Protein AF-A0A4R5EMD2-F1 (afdb_monomer)

Mean predicted aligned error: 10.88 Å

Radius of gyration: 23.45 Å; Cα contacts (8 Å, |Δi|>4): 70; chains: 1; bounding box: 49×27×72 Å

Foldseek 3Di:
DLPPPDDPVCVVVSVVVCVVVVQDPDADPVSHDDDPQVQQVVCCVPPVGGPVVVLVVQLVVLLCVAPVSLVVSCVVVVHDDVVVSVVSNVVSVVVNVVVVVVVVVVPDCPPVNVVVPD

pLDDT: mean 82.3, std 9.33, range [52.19, 94.44]

Solvent-accessible surface area (backbone atoms only — not comparable to full-atom values): 6964 Å² total; per-residue (Å²): 108,97,71,66,91,60,58,78,90,47,49,64,63,53,48,54,48,37,61,76,66,66,54,67,86,65,52,46,98,88,64,46,78,55,61,92,57,49,66,30,51,52,32,30,75,74,70,75,41,44,59,64,57,58,53,53,49,44,37,58,67,26,12,77,58,38,74,65,16,42,52,52,30,30,59,76,69,70,56,84,58,65,79,68,45,49,64,52,48,55,51,18,51,52,53,48,54,52,51,47,52,51,52,62,69,66,51,67,81,46,71,71,57,44,74,71,76,108

Sequence (118 aa):
MILQGAGVEHLHDLRETCFRQKRPLFVTYDGSKPHPRYVSYLWERVLGTGNHAARTKLHDEFARLGSRGVELAMRACGQRSEKTAEAYRTRAFQMLSINRGHTDMIGEITQEEWEAFF

Secondary structure (DSSP, 8-state):
-TTTT--GGGHHHHHHHHHHTT--SS--TTSPPPPTTHHHHHHHHHHSS-THHHHHHHHHHHHTTHHHHHHHHHHHTT---HHHHHHHHHHHHHHHHHHHHHHHHHSPPPHHHHHHH-

Organism: NCBI:txid2546227

Structure (mmCIF, N/CA/C/O backbone):
data_AF-A0A4R5EMD2-F1
#
_entry.id   AF-A0A4R5EMD2-F1
#
loop_
_atom_site.group_PDB
_atom_site.id
_atom_site.type_symbol
_atom_site.label_atom_id
_atom_site.label_alt_id
_atom_site.label_comp_id
_atom_site.label_asym_id
_atom_site.label_entity_id
_atom_site.label_seq_id
_atom_site.pdbx_PDB_ins_code
_atom_site.Cartn_x
_atom_site.Cartn_y
_atom_site.Cartn_z
_atom_site.occupancy
_atom_site.B_iso_or_equiv
_atom_site.auth_seq_id
_atom_site.auth_comp_id
_atom_site.auth_asym_id
_atom_site.auth_atom_id
_atom_site.pdbx_PDB_model_num
ATOM 1 N N . MET A 1 1 ? -11.504 -9.458 12.287 1.00 52.19 1 MET A N 1
ATOM 2 C CA . MET A 1 1 ? -11.866 -8.413 11.293 1.00 52.19 1 MET A CA 1
ATOM 3 C C . MET A 1 1 ? -13.225 -7.826 11.680 1.00 52.19 1 MET A C 1
ATOM 5 O O . MET A 1 1 ? -14.014 -8.584 12.217 1.00 52.19 1 MET A O 1
ATOM 9 N N . ILE A 1 2 ? -13.517 -6.534 11.447 1.00 55.62 2 ILE A N 1
ATOM 10 C CA . ILE A 1 2 ? -14.774 -5.864 11.897 1.00 55.62 2 ILE A CA 1
ATOM 11 C C . ILE A 1 2 ? -16.049 -6.594 11.437 1.00 55.62 2 ILE A C 1
ATOM 13 O O . ILE A 1 2 ? -17.068 -6.530 12.109 1.00 55.62 2 ILE A O 1
ATOM 17 N N . LEU A 1 3 ? -15.969 -7.305 10.311 1.00 60.84 3 LEU A N 1
ATOM 18 C CA . LEU A 1 3 ? -17.091 -8.007 9.686 1.00 60.84 3 LEU A CA 1
ATOM 19 C C . LEU A 1 3 ? -16.986 -9.539 9.802 1.00 60.84 3 LEU A C 1
ATOM 21 O O . LEU A 1 3 ? -17.784 -10.256 9.213 1.00 60.84 3 LEU A O 1
ATOM 25 N N . GLN A 1 4 ? -15.982 -10.068 10.511 1.00 62.22 4 GLN A N 1
ATOM 26 C CA . GLN A 1 4 ? -15.855 -11.518 10.690 1.00 62.22 4 GLN A CA 1
ATOM 27 C C . GLN A 1 4 ? -16.803 -11.994 11.787 1.00 62.22 4 GLN A C 1
ATOM 29 O O . GLN A 1 4 ? -16.656 -11.585 12.934 1.00 62.22 4 GLN A O 1
ATOM 34 N N . GLY A 1 5 ? -17.728 -12.885 11.429 1.00 67.69 5 GLY A N 1
ATOM 35 C CA . GLY A 1 5 ? -18.639 -13.541 12.371 1.00 67.69 5 GLY A CA 1
ATOM 36 C C . GLY A 1 5 ? -19.933 -12.780 12.668 1.00 67.69 5 GLY A C 1
ATOM 37 O O . GLY A 1 5 ? -20.735 -13.272 13.452 1.00 67.69 5 GLY A O 1
ATOM 38 N N . ALA A 1 6 ? -20.158 -11.615 12.051 1.00 76.25 6 ALA A N 1
ATOM 39 C CA . ALA A 1 6 ? -21.443 -10.923 12.122 1.00 76.25 6 ALA A CA 1
ATOM 40 C C . ALA A 1 6 ? -22.403 -11.464 11.050 1.00 76.25 6 ALA A C 1
ATOM 42 O O . ALA A 1 6 ? -21.989 -11.682 9.909 1.00 76.25 6 ALA A O 1
ATOM 43 N N . GLY A 1 7 ? -23.675 -11.646 11.416 1.00 83.06 7 GLY A N 1
ATOM 44 C CA . GLY A 1 7 ? -24.745 -11.917 10.456 1.00 83.06 7 GLY A CA 1
ATOM 45 C C . GLY A 1 7 ? -24.826 -10.810 9.403 1.00 83.06 7 GLY A C 1
ATOM 46 O O . GLY A 1 7 ? -24.566 -9.637 9.699 1.00 83.06 7 GLY A O 1
ATOM 47 N N . VAL A 1 8 ? -25.145 -11.183 8.161 1.00 85.69 8 VAL A N 1
ATOM 48 C CA . VAL A 1 8 ? -25.192 -10.264 7.009 1.00 85.69 8 VAL A CA 1
ATOM 49 C C . VAL A 1 8 ? -26.156 -9.102 7.271 1.00 85.69 8 VAL A C 1
ATOM 51 O O . VAL A 1 8 ? -25.872 -7.961 6.905 1.00 85.69 8 VAL A O 1
ATOM 54 N N . GLU A 1 9 ? -27.245 -9.380 7.982 1.00 90.25 9 GLU A N 1
ATOM 55 C CA . GLU A 1 9 ? -28.279 -8.446 8.418 1.00 90.25 9 GLU A CA 1
ATOM 56 C C . GLU A 1 9 ? -27.753 -7.297 9.293 1.00 90.25 9 GLU A C 1
ATOM 58 O O . GLU A 1 9 ? -28.328 -6.213 9.291 1.00 90.25 9 GLU A O 1
ATOM 63 N N . HIS A 1 10 ? -26.630 -7.488 9.989 1.00 85.75 10 HIS A N 1
ATOM 64 C CA . HIS A 1 10 ? -26.054 -6.483 10.887 1.00 85.75 10 HIS A CA 1
ATOM 65 C C . HIS A 1 10 ? -24.906 -5.685 10.259 1.00 85.75 10 HIS A C 1
ATOM 67 O O . HIS A 1 10 ? -24.438 -4.705 10.844 1.00 85.75 10 HIS A O 1
ATOM 73 N N . LEU A 1 11 ? -24.429 -6.070 9.070 1.00 86.88 11 LEU A N 1
ATOM 74 C CA . LEU A 1 11 ? -23.247 -5.449 8.462 1.00 86.88 11 LEU A CA 1
ATOM 75 C C . LEU A 1 11 ? -23.463 -3.966 8.139 1.00 86.88 11 LEU A C 1
ATOM 77 O O . LEU A 1 11 ? -22.526 -3.178 8.274 1.00 86.88 11 LEU A O 1
ATOM 81 N N . HIS A 1 12 ? -24.679 -3.582 7.743 1.00 88.75 12 HIS A N 1
ATOM 82 C CA . HIS A 1 12 ? -25.023 -2.189 7.460 1.00 88.75 12 HIS A CA 1
ATOM 83 C C . HIS A 1 12 ? -24.884 -1.313 8.714 1.00 88.75 12 HIS A C 1
ATOM 85 O O . HIS A 1 12 ? -24.134 -0.336 8.719 1.00 88.75 12 HIS A O 1
ATOM 91 N N . ASP A 1 13 ? -25.517 -1.709 9.814 1.00 90.06 13 ASP A N 1
ATOM 92 C CA . ASP A 1 13 ? -25.522 -0.918 11.048 1.00 90.06 13 ASP A CA 1
ATOM 93 C C . ASP A 1 13 ? -24.142 -0.886 11.720 1.00 90.06 13 ASP A C 1
ATOM 95 O O . ASP A 1 13 ? -23.720 0.141 12.268 1.00 90.06 13 ASP A O 1
ATOM 99 N N . LEU A 1 14 ? -23.390 -1.989 11.621 1.00 87.50 14 LEU A N 1
ATOM 100 C CA . LEU A 1 14 ? -21.994 -2.056 12.053 1.00 87.50 14 LEU A CA 1
ATOM 101 C C . LEU A 1 14 ? -21.110 -1.102 11.246 1.00 87.50 14 LEU A C 1
ATOM 103 O O . LEU A 1 14 ? -20.265 -0.410 11.825 1.00 87.50 14 LEU A O 1
ATOM 107 N N . ARG A 1 15 ? -21.311 -1.030 9.925 1.00 87.31 15 ARG A N 1
ATOM 108 C CA . ARG A 1 15 ? -20.593 -0.108 9.040 1.00 87.31 15 ARG A CA 1
ATOM 109 C C . ARG A 1 15 ? -20.872 1.340 9.427 1.00 87.31 15 ARG A C 1
ATOM 111 O O . ARG A 1 15 ? -19.921 2.080 9.682 1.00 87.31 15 ARG A O 1
ATOM 118 N N . GLU A 1 16 ? -22.140 1.724 9.539 1.00 92.25 16 GLU A N 1
ATOM 119 C CA . GLU A 1 16 ? -22.536 3.089 9.910 1.00 92.25 16 GLU A CA 1
ATOM 120 C C . GLU A 1 16 ? -22.003 3.484 11.292 1.00 92.25 16 GLU A C 1
ATOM 122 O O . GLU A 1 16 ? -21.475 4.583 11.490 1.00 92.25 16 GLU A O 1
ATOM 127 N N . THR A 1 17 ? -22.028 2.553 12.246 1.00 90.31 17 THR A N 1
ATOM 128 C CA . THR A 1 17 ? -21.443 2.769 13.573 1.00 90.31 17 THR A CA 1
ATOM 129 C C . THR A 1 17 ? -19.935 3.000 13.499 1.00 90.31 17 THR A C 1
ATOM 131 O O . THR A 1 17 ? -19.435 3.945 14.114 1.00 90.31 17 THR A O 1
ATOM 134 N N . CYS A 1 18 ? -19.207 2.204 12.711 1.00 89.88 18 CYS A N 1
ATOM 135 C CA . CYS A 1 18 ? -17.765 2.374 12.529 1.00 89.88 18 CYS A CA 1
ATOM 136 C C . CYS A 1 18 ? -17.412 3.727 11.897 1.00 89.88 18 CYS A C 1
ATOM 138 O O . CYS A 1 18 ? -16.462 4.373 12.351 1.00 89.88 18 CYS A O 1
ATOM 140 N N . PHE A 1 19 ? -18.176 4.176 10.893 1.00 91.25 19 PHE A N 1
ATOM 141 C CA . PHE A 1 19 ? -17.988 5.491 10.273 1.00 91.25 19 PHE A CA 1
ATOM 142 C C . PHE A 1 19 ? -18.241 6.626 11.264 1.00 91.25 19 PHE A C 1
ATOM 144 O O . PHE A 1 19 ? -17.380 7.493 11.431 1.00 91.25 19 PHE A O 1
ATOM 151 N N . ARG A 1 20 ? -19.370 6.587 11.983 1.00 94.44 20 ARG A N 1
ATOM 152 C CA . ARG A 1 20 ? -19.719 7.590 13.001 1.00 94.44 20 ARG A CA 1
ATOM 153 C C . ARG A 1 20 ? -18.665 7.687 14.104 1.00 94.44 20 ARG A C 1
ATOM 155 O O . ARG A 1 20 ? -18.312 8.784 14.523 1.00 94.44 20 ARG A O 1
ATOM 162 N N . GLN A 1 21 ? -18.127 6.551 14.543 1.00 91.12 21 GLN A N 1
ATOM 163 C CA . GLN A 1 21 ? -17.094 6.485 15.582 1.00 91.12 21 GLN A CA 1
ATOM 164 C C . GLN A 1 21 ? -15.673 6.747 15.060 1.00 91.12 21 GLN A C 1
ATOM 166 O O . GLN A 1 21 ? -14.736 6.783 15.855 1.00 91.12 21 GLN A O 1
ATOM 171 N N . LYS A 1 22 ? -15.483 6.905 13.740 1.00 90.06 22 LYS A N 1
ATOM 172 C CA . LYS A 1 22 ? -14.160 6.983 13.089 1.00 90.06 22 LYS A CA 1
ATOM 173 C C . LYS A 1 22 ? -13.228 5.854 13.545 1.00 90.06 22 LYS A C 1
ATOM 175 O O . LYS A 1 22 ? -12.032 6.056 13.780 1.00 90.06 22 LYS A O 1
ATOM 180 N N . ARG A 1 23 ? -13.797 4.659 13.715 1.00 86.38 23 ARG A N 1
ATOM 181 C CA . ARG A 1 23 ? -13.080 3.509 14.257 1.00 86.38 23 ARG A CA 1
ATOM 182 C C . ARG A 1 23 ? -11.979 3.079 13.276 1.00 86.38 23 ARG A C 1
ATOM 184 O O . ARG A 1 23 ? -12.251 2.963 12.081 1.00 86.38 23 ARG A O 1
ATOM 191 N N . PRO A 1 24 ? -10.749 2.804 13.745 1.00 85.62 24 PRO A N 1
ATOM 192 C CA . PRO A 1 24 ? -9.695 2.270 12.891 1.00 85.62 24 PRO A CA 1
ATOM 193 C C . PRO A 1 24 ? -10.112 0.954 12.224 1.00 85.62 24 PRO A C 1
ATOM 195 O O . PRO A 1 24 ? -10.775 0.115 12.840 1.00 85.62 24 PRO A O 1
ATOM 198 N N . LEU A 1 25 ? -9.677 0.759 10.974 1.00 82.88 25 LEU A N 1
ATOM 199 C CA . LEU A 1 25 ? -9.936 -0.471 10.220 1.00 82.88 25 LEU A CA 1
ATOM 200 C C . LEU A 1 25 ? -9.309 -1.694 10.906 1.00 82.88 25 LEU A C 1
ATOM 202 O O . LEU A 1 25 ? -9.944 -2.740 11.040 1.00 82.88 25 LEU A O 1
ATOM 206 N N . PHE A 1 26 ? -8.071 -1.536 11.375 1.00 84.75 26 PHE A N 1
ATOM 207 C CA . PHE A 1 26 ? -7.369 -2.529 12.176 1.00 84.75 26 PHE A CA 1
ATOM 208 C C . PHE A 1 26 ? -7.395 -2.112 13.639 1.00 84.75 26 PHE A C 1
ATOM 210 O O . PHE A 1 26 ? -7.005 -0.994 13.972 1.00 84.75 26 PHE A O 1
ATOM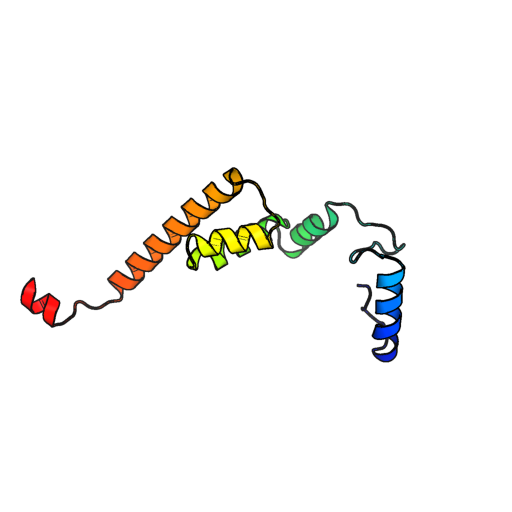 217 N N . VAL A 1 27 ? -7.825 -3.033 14.493 1.00 86.94 27 VAL A N 1
ATOM 218 C CA . VAL A 1 27 ? -7.792 -2.907 15.950 1.00 86.94 27 VAL A CA 1
ATOM 219 C C . VAL A 1 27 ? -7.289 -4.208 16.558 1.00 86.94 27 VAL A C 1
ATOM 221 O O . VAL A 1 27 ? -7.380 -5.268 15.933 1.00 86.94 27 VAL A O 1
ATOM 224 N N . THR A 1 28 ? -6.776 -4.125 17.773 1.00 85.31 28 THR A N 1
ATOM 225 C CA . THR A 1 28 ? -6.530 -5.274 18.651 1.00 85.31 28 THR A CA 1
ATOM 226 C C . THR A 1 28 ? -7.848 -5.828 19.209 1.00 85.31 28 THR A C 1
ATOM 228 O O . THR A 1 28 ? -8.926 -5.280 18.965 1.00 85.31 28 THR A O 1
ATOM 231 N N . TYR A 1 29 ? -7.780 -6.944 19.940 1.00 82.00 29 TYR A N 1
ATOM 232 C CA . TYR A 1 29 ? -8.963 -7.617 20.497 1.00 82.00 29 TYR A CA 1
ATOM 233 C C . TYR A 1 29 ? -9.752 -6.737 21.485 1.00 82.00 29 TYR A C 1
ATOM 235 O O . TYR A 1 29 ? -10.965 -6.874 21.590 1.00 82.00 29 TYR A O 1
ATOM 243 N N . ASP A 1 30 ? -9.072 -5.812 22.161 1.00 86.44 30 ASP A N 1
ATOM 244 C CA . ASP A 1 30 ? -9.639 -4.834 23.096 1.00 86.44 30 ASP A CA 1
ATOM 245 C C . ASP A 1 30 ? -10.152 -3.555 22.401 1.00 86.44 30 ASP A C 1
ATOM 247 O O . ASP A 1 30 ? -10.614 -2.624 23.055 1.00 86.44 30 ASP A O 1
ATOM 251 N N . GLY A 1 31 ? -10.069 -3.481 21.067 1.00 82.62 31 GLY A N 1
ATOM 252 C CA . GLY A 1 31 ? -10.513 -2.328 20.284 1.00 82.62 31 GLY A CA 1
ATOM 253 C C . GLY A 1 31 ? -9.504 -1.181 20.187 1.00 82.62 31 GLY A C 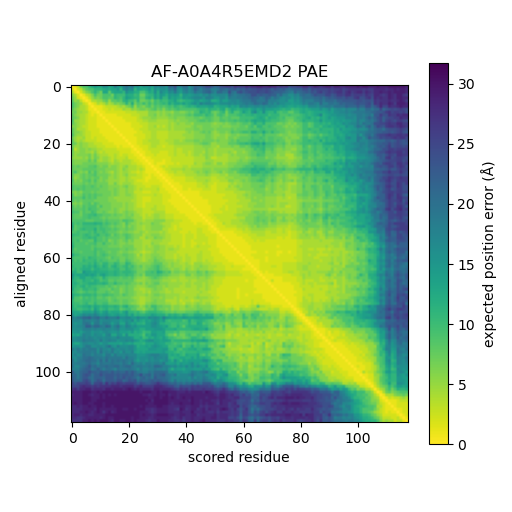1
ATOM 254 O O . GLY A 1 31 ? -9.797 -0.188 19.514 1.00 82.62 31 GLY A O 1
ATOM 255 N N . SER A 1 32 ? -8.321 -1.299 20.795 1.00 88.00 32 SER A N 1
ATOM 256 C CA . SER A 1 32 ? -7.279 -0.277 20.693 1.00 88.00 32 SER A CA 1
ATOM 257 C C . SER A 1 32 ? -6.558 -0.297 19.333 1.00 88.00 32 SER A C 1
ATOM 259 O O . SER A 1 32 ? -6.722 -1.197 18.499 1.00 88.00 32 SER A O 1
ATOM 261 N N . LYS A 1 33 ? -5.802 0.771 19.039 1.00 89.56 33 LYS A N 1
ATOM 262 C CA . LYS A 1 33 ? -5.031 0.871 17.791 1.00 89.56 33 LYS A CA 1
ATOM 263 C C . LYS A 1 33 ? -3.849 -0.102 17.849 1.00 89.56 33 LYS A C 1
ATOM 265 O O . LYS A 1 33 ? -3.089 -0.053 18.814 1.00 89.56 33 LYS A O 1
ATOM 270 N N . PRO A 1 34 ? -3.627 -0.924 16.810 1.00 90.50 34 PRO A N 1
ATOM 271 C CA . PRO A 1 34 ? -2.486 -1.818 16.786 1.00 90.50 34 PRO A CA 1
ATOM 272 C C . PRO A 1 34 ? -1.189 -1.016 16.673 1.00 90.50 34 PRO A C 1
ATOM 274 O O . PRO A 1 34 ? -1.161 0.103 16.152 1.00 90.50 34 PRO A O 1
ATOM 277 N N . HIS A 1 35 ? -0.091 -1.628 17.112 1.00 91.31 35 HIS A N 1
ATOM 278 C CA . HIS A 1 35 ? 1.240 -1.056 16.947 1.00 91.31 35 HIS A CA 1
ATOM 279 C C . HIS A 1 35 ? 1.516 -0.738 15.458 1.00 91.31 35 HIS A C 1
ATOM 281 O O . HIS A 1 35 ? 1.169 -1.553 14.599 1.00 91.31 35 HIS A O 1
ATOM 287 N N . PRO A 1 36 ? 2.192 0.374 15.102 1.00 88.50 36 PRO A N 1
ATOM 288 C CA . PRO A 1 36 ? 2.408 0.762 13.699 1.00 88.50 36 PRO A CA 1
ATOM 289 C C . PRO A 1 36 ? 3.093 -0.302 12.829 1.00 88.50 36 PRO A C 1
ATOM 291 O O . PRO A 1 36 ? 2.883 -0.362 11.620 1.00 88.50 36 PRO A O 1
ATOM 294 N N . ARG A 1 37 ? 3.905 -1.173 13.442 1.00 90.00 37 ARG A N 1
ATOM 295 C CA . ARG A 1 37 ? 4.589 -2.284 12.752 1.00 90.00 37 ARG A CA 1
ATOM 296 C C . ARG A 1 37 ? 3.748 -3.555 12.617 1.00 90.00 37 ARG A C 1
ATOM 298 O O . ARG A 1 37 ? 4.201 -4.487 11.965 1.00 90.00 37 ARG A O 1
ATOM 305 N N . TYR A 1 38 ? 2.547 -3.600 13.193 1.00 90.12 38 TYR A N 1
ATOM 306 C CA . TYR A 1 38 ? 1.707 -4.799 13.255 1.00 90.12 38 TYR A CA 1
ATOM 307 C C . TYR A 1 38 ? 1.474 -5.433 11.881 1.00 90.12 38 TYR A C 1
ATOM 309 O O . TYR A 1 38 ? 1.698 -6.626 11.709 1.00 90.12 38 TYR A O 1
ATOM 317 N N . VAL A 1 39 ? 1.114 -4.628 10.877 1.00 87.69 39 VAL A N 1
ATOM 318 C CA . VAL A 1 39 ? 0.885 -5.133 9.514 1.00 87.69 39 VAL A CA 1
ATOM 319 C C . VAL A 1 39 ? 2.158 -5.740 8.928 1.00 87.69 39 VAL A C 1
ATOM 321 O O . VAL A 1 39 ? 2.114 -6.835 8.381 1.00 87.69 39 VAL A O 1
ATOM 324 N N . SER A 1 40 ? 3.303 -5.065 9.072 1.00 90.38 40 SER A N 1
ATOM 325 C CA . SER A 1 40 ? 4.570 -5.589 8.553 1.00 90.38 40 SER A CA 1
ATOM 326 C C . SER A 1 40 ? 5.005 -6.867 9.273 1.00 90.38 40 SER A C 1
ATOM 328 O O . SER A 1 40 ? 5.521 -7.765 8.622 1.00 90.38 40 SER A O 1
ATOM 330 N N . TYR A 1 41 ? 4.764 -6.961 10.583 1.00 91.81 41 TYR A N 1
ATOM 331 C CA . TYR A 1 41 ? 5.037 -8.161 11.374 1.00 91.81 41 TYR A CA 1
ATOM 332 C C . TYR A 1 41 ? 4.172 -9.351 10.933 1.00 91.81 41 TYR A C 1
ATOM 334 O O . TYR A 1 41 ? 4.675 -10.460 10.777 1.00 91.81 41 TYR A O 1
ATOM 342 N N . LEU A 1 42 ? 2.875 -9.134 10.687 1.00 90.69 42 LEU A N 1
ATOM 343 C CA . LEU A 1 42 ? 1.998 -10.185 10.162 1.00 90.69 42 LEU A CA 1
ATOM 344 C C . LEU A 1 42 ? 2.454 -10.677 8.788 1.00 90.69 42 LEU A C 1
ATOM 346 O O . LEU A 1 42 ? 2.439 -11.877 8.531 1.00 90.69 42 LEU A O 1
ATOM 350 N N . TRP A 1 4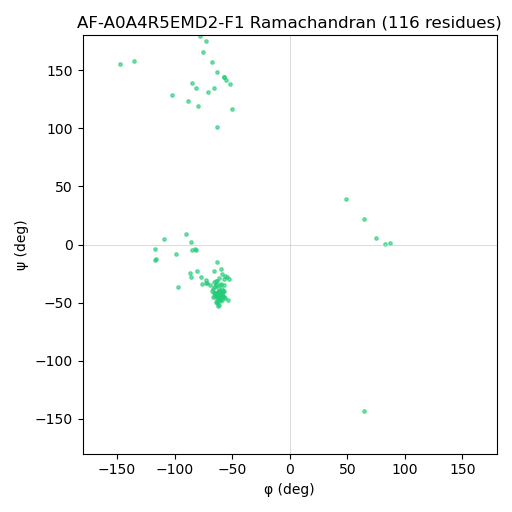3 ? 2.865 -9.758 7.915 1.00 92.69 43 TRP A N 1
ATOM 351 C CA . TRP A 1 43 ? 3.392 -10.108 6.599 1.00 92.69 43 TRP A CA 1
ATOM 352 C C . TRP A 1 43 ? 4.659 -10.947 6.714 1.00 92.69 43 TRP A C 1
ATOM 354 O O . TRP A 1 43 ? 4.761 -11.980 6.063 1.00 92.69 43 TRP A O 1
ATOM 364 N N . GLU A 1 44 ? 5.578 -10.567 7.596 1.00 94.12 44 GLU A N 1
ATOM 365 C CA . GLU A 1 44 ? 6.799 -11.331 7.837 1.00 94.12 44 GLU A CA 1
ATOM 366 C C . GLU A 1 44 ? 6.486 -12.748 8.332 1.00 94.12 44 GLU A C 1
ATOM 368 O O . GLU A 1 44 ? 7.032 -13.721 7.824 1.00 94.12 44 GLU A O 1
ATOM 373 N N . ARG A 1 45 ? 5.530 -12.881 9.255 1.00 94.25 45 ARG A N 1
ATOM 374 C CA . ARG A 1 45 ? 5.093 -14.173 9.801 1.00 94.25 45 ARG A CA 1
ATOM 375 C C . ARG A 1 45 ? 4.444 -15.098 8.768 1.00 94.25 45 ARG A C 1
ATOM 377 O O . ARG A 1 45 ? 4.576 -16.308 8.903 1.00 94.25 45 ARG A O 1
ATOM 384 N N . VAL A 1 46 ? 3.707 -14.552 7.800 1.00 92.00 46 VAL A N 1
ATOM 385 C CA . VAL A 1 46 ? 2.919 -15.340 6.829 1.00 92.00 46 VAL A CA 1
ATOM 386 C C . VAL A 1 46 ? 3.657 -15.537 5.502 1.00 92.00 46 VAL A C 1
ATOM 388 O O . VAL A 1 46 ? 3.541 -16.592 4.889 1.00 92.00 46 VAL A O 1
ATOM 391 N N . LEU A 1 47 ? 4.401 -14.528 5.051 1.00 90.25 47 LEU A N 1
ATOM 392 C CA . LEU A 1 47 ? 5.025 -14.461 3.725 1.00 90.25 47 LEU A CA 1
ATOM 393 C C . LEU A 1 47 ? 6.561 -14.416 3.783 1.00 90.25 47 LEU A C 1
ATOM 395 O O . LEU A 1 47 ? 7.202 -14.386 2.737 1.00 90.25 47 LEU A O 1
ATOM 399 N N . GLY A 1 48 ? 7.162 -14.354 4.976 1.00 92.00 48 GLY A N 1
ATOM 400 C CA . GLY A 1 48 ? 8.616 -14.252 5.154 1.00 92.00 48 GLY A CA 1
ATOM 401 C C . GLY A 1 48 ? 9.202 -12.869 4.846 1.00 92.00 48 GLY A C 1
ATOM 402 O O . GLY A 1 48 ? 10.417 -12.704 4.847 1.00 92.00 48 GLY A O 1
ATOM 403 N N . THR A 1 49 ? 8.370 -11.860 4.567 1.00 91.44 49 THR A N 1
ATOM 404 C CA . THR A 1 49 ? 8.816 -10.497 4.244 1.00 91.44 49 THR A CA 1
ATOM 405 C C . THR A 1 49 ? 7.832 -9.439 4.733 1.00 91.44 49 THR A C 1
ATOM 407 O O . THR A 1 49 ? 6.646 -9.706 4.887 1.00 91.44 49 THR A O 1
ATOM 410 N N . GLY A 1 50 ? 8.310 -8.218 4.971 1.00 91.06 50 GLY A N 1
ATOM 411 C CA . GLY A 1 50 ? 7.482 -7.105 5.434 1.00 91.06 50 GLY A CA 1
ATOM 412 C C . GLY A 1 50 ? 6.637 -6.443 4.338 1.00 91.06 50 GLY A C 1
ATOM 413 O O . GLY A 1 50 ? 6.730 -6.741 3.148 1.00 91.06 50 GLY A O 1
ATOM 414 N N . ASN A 1 51 ? 5.863 -5.428 4.730 1.00 87.00 51 ASN A N 1
ATOM 415 C CA . ASN A 1 51 ? 4.960 -4.696 3.824 1.00 87.00 51 ASN A CA 1
ATOM 416 C C . ASN A 1 51 ? 5.664 -3.945 2.672 1.00 87.00 51 ASN A C 1
ATOM 418 O O . ASN A 1 51 ? 5.018 -3.521 1.715 1.00 87.00 51 ASN A O 1
ATOM 422 N N . HIS A 1 52 ? 6.981 -3.747 2.754 1.00 87.06 52 HIS A N 1
ATOM 423 C CA . HIS A 1 52 ? 7.774 -3.135 1.693 1.00 87.06 52 HIS A CA 1
ATOM 424 C C . HIS A 1 52 ? 7.764 -3.971 0.403 1.00 87.06 52 HIS A C 1
ATOM 426 O O . HIS A 1 52 ? 7.745 -3.386 -0.677 1.00 87.06 52 HIS A O 1
ATOM 432 N N . ALA A 1 53 ? 7.656 -5.302 0.503 1.00 87.31 53 ALA A N 1
ATOM 433 C CA . ALA A 1 53 ? 7.541 -6.188 -0.653 1.00 87.31 53 ALA A CA 1
ATOM 434 C C . ALA A 1 53 ? 6.290 -5.890 -1.499 1.00 87.31 53 ALA A C 1
ATOM 436 O O . ALA A 1 53 ? 6.351 -5.940 -2.726 1.00 87.31 53 ALA A O 1
ATOM 437 N N . ALA A 1 54 ? 5.182 -5.486 -0.863 1.00 87.06 54 ALA A N 1
ATOM 438 C CA . ALA A 1 54 ? 3.968 -5.054 -1.561 1.00 87.06 54 ALA A CA 1
ATOM 439 C C . ALA A 1 54 ? 4.237 -3.866 -2.490 1.00 87.06 54 ALA A C 1
ATOM 441 O O . ALA A 1 54 ? 3.780 -3.842 -3.631 1.00 87.06 54 ALA A O 1
ATOM 442 N N . ARG A 1 55 ? 4.991 -2.876 -1.988 1.00 87.81 55 ARG A N 1
ATOM 443 C CA . ARG A 1 55 ? 5.330 -1.668 -2.747 1.00 87.81 55 ARG A CA 1
ATOM 444 C C . ARG A 1 55 ? 6.227 -2.015 -3.923 1.00 87.81 55 ARG A C 1
ATOM 446 O O . ARG A 1 55 ? 5.951 -1.572 -5.028 1.00 87.81 55 ARG A O 1
ATOM 453 N N . THR A 1 56 ? 7.250 -2.839 -3.700 1.00 87.81 56 THR A N 1
ATOM 454 C CA . THR A 1 56 ? 8.121 -3.316 -4.781 1.00 87.81 56 THR A CA 1
ATOM 455 C C . THR A 1 56 ? 7.313 -4.026 -5.861 1.00 87.81 56 THR A C 1
ATOM 457 O O . THR A 1 56 ? 7.465 -3.694 -7.029 1.00 87.81 56 THR A O 1
ATOM 460 N N . LYS A 1 57 ? 6.382 -4.912 -5.483 1.00 87.62 57 LYS A N 1
ATOM 461 C CA . LYS A 1 57 ? 5.524 -5.601 -6.452 1.00 87.62 57 LYS A CA 1
ATOM 462 C C . LYS A 1 57 ? 4.641 -4.632 -7.241 1.00 87.62 57 LYS A C 1
ATOM 464 O O . LYS A 1 57 ? 4.552 -4.765 -8.451 1.00 87.62 57 LYS A O 1
ATOM 469 N N . LEU A 1 58 ? 4.026 -3.637 -6.596 1.00 89.69 58 LEU A N 1
ATOM 470 C CA . LEU A 1 58 ? 3.246 -2.613 -7.309 1.00 89.69 58 LEU A CA 1
ATOM 471 C C . LEU A 1 58 ? 4.094 -1.849 -8.332 1.00 89.69 58 LEU A C 1
ATOM 473 O O . LEU A 1 58 ? 3.645 -1.625 -9.454 1.00 89.69 58 LEU A O 1
ATOM 477 N N . HIS A 1 59 ? 5.315 -1.473 -7.952 1.00 89.69 59 HIS A N 1
ATOM 478 C CA . HIS A 1 59 ? 6.252 -0.825 -8.867 1.00 89.69 59 HIS A CA 1
ATOM 479 C C . HIS A 1 59 ? 6.655 -1.742 -10.020 1.00 89.69 59 HIS A C 1
ATOM 481 O O . HIS A 1 59 ? 6.670 -1.282 -11.154 1.00 89.69 59 HIS A O 1
ATOM 487 N N . ASP A 1 60 ? 6.907 -3.025 -9.765 1.00 86.31 60 ASP A N 1
ATOM 488 C CA . ASP A 1 60 ? 7.258 -4.001 -10.803 1.00 86.31 60 ASP A CA 1
ATOM 489 C C . ASP A 1 60 ? 6.111 -4.243 -11.792 1.00 86.31 60 ASP A C 1
ATOM 491 O O . ASP A 1 60 ? 6.317 -4.232 -13.003 1.00 86.31 60 ASP A O 1
ATOM 495 N N . GLU A 1 61 ? 4.881 -4.424 -11.308 1.00 88.94 61 GLU A N 1
ATOM 496 C CA . GLU A 1 61 ? 3.740 -4.676 -12.196 1.00 88.94 61 GLU A CA 1
ATOM 497 C C . GLU A 1 61 ? 3.420 -3.442 -13.051 1.00 88.94 61 GLU A C 1
ATOM 499 O O . GLU A 1 61 ? 3.157 -3.559 -14.250 1.00 88.94 61 GLU A O 1
ATOM 504 N N . PHE A 1 62 ? 3.489 -2.242 -12.468 1.00 89.88 62 PHE A N 1
ATOM 505 C CA . PHE A 1 62 ? 3.222 -1.013 -13.211 1.00 89.88 62 PHE A CA 1
ATOM 506 C C . PHE A 1 62 ? 4.402 -0.543 -14.054 1.00 89.88 62 PHE A C 1
ATOM 508 O O . PHE A 1 62 ? 4.170 0.129 -15.053 1.00 89.88 62 PHE A O 1
ATOM 515 N N . ALA A 1 63 ? 5.640 -0.930 -13.746 1.00 85.94 63 ALA A N 1
ATOM 516 C CA . ALA A 1 63 ? 6.828 -0.594 -14.532 1.00 85.94 63 ALA A CA 1
ATOM 517 C C . ALA A 1 63 ? 6.694 -0.949 -16.024 1.00 85.94 63 ALA A C 1
ATOM 519 O O . ALA A 1 63 ? 7.231 -0.248 -16.880 1.00 85.94 63 ALA A O 1
ATOM 520 N N . ARG A 1 64 ? 5.915 -1.987 -16.352 1.00 83.00 64 ARG A N 1
ATOM 521 C CA . ARG A 1 64 ? 5.581 -2.383 -17.733 1.00 83.00 64 ARG A CA 1
ATOM 522 C C . ARG A 1 64 ? 4.861 -1.294 -18.535 1.00 83.00 64 ARG A C 1
ATOM 524 O O . ARG A 1 64 ? 4.889 -1.321 -19.757 1.00 83.00 64 ARG A O 1
ATOM 531 N N . LEU A 1 65 ? 4.241 -0.330 -17.858 1.00 86.06 65 LEU A N 1
ATOM 532 C CA . LEU A 1 65 ? 3.588 0.839 -18.452 1.00 86.06 65 LEU A CA 1
ATOM 533 C C . LEU A 1 65 ? 4.553 2.035 -18.598 1.00 86.06 65 LEU A C 1
ATOM 535 O O . LEU A 1 65 ? 4.117 3.158 -18.861 1.00 86.06 65 LEU A O 1
ATOM 539 N N . GLY A 1 66 ? 5.852 1.827 -18.363 1.00 82.50 66 GLY A N 1
ATOM 540 C CA . GLY A 1 66 ? 6.893 2.847 -18.434 1.00 82.50 66 GLY A CA 1
ATOM 541 C C . GLY A 1 66 ? 6.741 3.953 -17.393 1.00 82.50 66 GLY A C 1
ATOM 542 O O . GLY A 1 66 ? 6.351 3.710 -16.250 1.00 82.50 66 GLY A O 1
ATOM 543 N N . SER A 1 67 ? 7.064 5.189 -17.779 1.00 83.00 67 SER A N 1
ATOM 544 C CA . SER A 1 67 ? 7.070 6.355 -16.879 1.00 83.00 67 SER A CA 1
ATOM 545 C C . SER A 1 67 ? 5.713 6.609 -16.215 1.00 83.00 67 SER A C 1
ATOM 547 O O . SER A 1 67 ? 5.656 6.871 -15.012 1.00 83.00 67 SER A O 1
ATOM 549 N N . ARG A 1 68 ? 4.615 6.446 -16.965 1.00 86.19 68 ARG A N 1
ATOM 550 C CA . ARG A 1 68 ? 3.240 6.527 -16.444 1.00 86.19 68 ARG A CA 1
ATOM 551 C C . ARG A 1 68 ? 2.980 5.480 -15.361 1.00 86.19 68 ARG A C 1
ATOM 553 O O . ARG A 1 68 ? 2.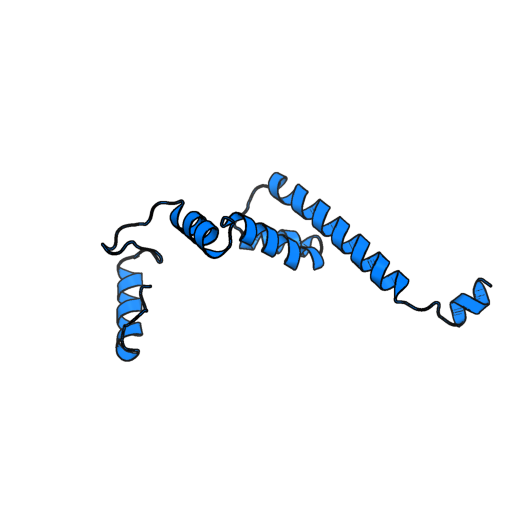315 5.763 -14.368 1.00 86.19 68 ARG A O 1
ATOM 560 N N . GLY A 1 69 ? 3.502 4.273 -15.547 1.00 88.56 69 GLY A N 1
ATOM 561 C CA . GLY A 1 69 ? 3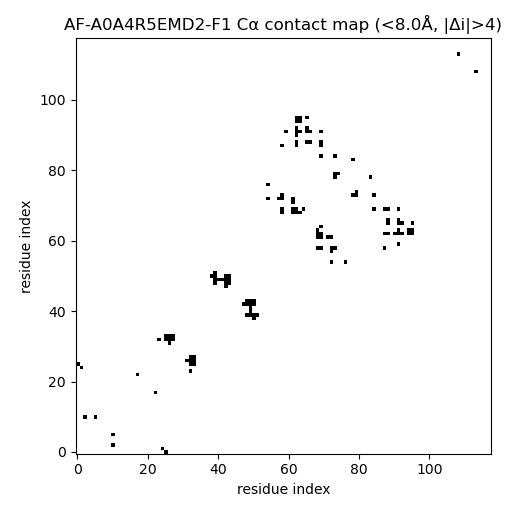.400 3.194 -14.574 1.00 88.56 69 GLY A CA 1
ATOM 562 C C . GLY A 1 69 ? 4.052 3.525 -13.239 1.00 88.56 69 GLY A C 1
ATOM 563 O O . GLY A 1 69 ? 3.445 3.344 -12.184 1.00 88.56 69 GLY A O 1
ATOM 564 N N . VAL A 1 70 ? 5.255 4.096 -13.286 1.00 86.88 70 VAL A N 1
ATOM 565 C CA . VAL A 1 70 ? 5.960 4.545 -12.079 1.00 86.88 70 VAL A CA 1
ATOM 566 C C . VAL A 1 70 ? 5.159 5.620 -11.345 1.00 86.88 70 VAL A C 1
ATOM 568 O O . VAL A 1 70 ? 5.038 5.573 -10.123 1.00 86.88 70 VAL A O 1
ATOM 571 N N . GLU A 1 71 ? 4.554 6.563 -12.068 1.00 87.81 71 GLU A N 1
ATOM 572 C CA . GLU A 1 71 ? 3.702 7.584 -11.454 1.00 87.81 71 GLU A CA 1
ATOM 573 C C . GLU A 1 71 ? 2.463 6.976 -10.772 1.00 87.81 71 GLU A C 1
ATOM 575 O O . GLU A 1 71 ? 2.127 7.343 -9.642 1.00 87.81 71 GLU A O 1
ATOM 580 N N . LEU A 1 72 ? 1.807 6.006 -11.417 1.00 90.56 72 LEU A N 1
ATOM 581 C CA . LEU A 1 72 ? 0.681 5.279 -10.828 1.00 90.56 72 LEU A CA 1
ATOM 582 C C . LEU A 1 72 ? 1.096 4.525 -9.560 1.00 90.56 72 LEU A C 1
ATOM 584 O O . LEU A 1 72 ? 0.384 4.587 -8.556 1.00 90.56 72 LEU A O 1
ATOM 588 N N . ALA A 1 73 ? 2.259 3.872 -9.570 1.00 90.56 73 ALA A N 1
ATOM 589 C CA . ALA A 1 73 ? 2.779 3.149 -8.412 1.00 90.56 73 ALA A CA 1
ATOM 590 C C . ALA A 1 73 ? 3.110 4.097 -7.252 1.00 90.56 73 ALA A C 1
ATOM 592 O O . ALA A 1 73 ? 2.752 3.817 -6.105 1.00 90.56 73 ALA A O 1
ATOM 593 N N . MET A 1 74 ? 3.713 5.254 -7.546 1.00 90.56 74 MET A N 1
ATOM 594 C CA . MET A 1 74 ? 3.987 6.308 -6.564 1.00 90.56 74 MET A CA 1
ATOM 595 C C . MET A 1 74 ? 2.697 6.806 -5.902 1.00 90.56 74 MET A C 1
ATOM 597 O O . MET A 1 74 ? 2.616 6.859 -4.672 1.00 90.56 74 MET A O 1
ATOM 601 N N . ARG A 1 75 ? 1.665 7.107 -6.705 1.00 90.50 75 ARG A N 1
ATOM 602 C CA . ARG A 1 75 ? 0.348 7.540 -6.211 1.00 90.50 75 ARG A CA 1
ATOM 603 C C . ARG A 1 75 ? -0.313 6.456 -5.355 1.00 90.50 75 ARG A C 1
ATOM 605 O O . ARG A 1 75 ? -0.764 6.757 -4.253 1.00 90.50 75 ARG A O 1
ATOM 612 N N . ALA A 1 76 ? -0.309 5.203 -5.812 1.00 88.94 76 ALA A N 1
ATOM 613 C CA . ALA A 1 76 ? -0.877 4.070 -5.078 1.00 88.94 76 ALA A CA 1
ATOM 614 C C . ALA A 1 76 ? -0.163 3.815 -3.738 1.00 88.94 76 ALA A C 1
ATOM 616 O O . ALA A 1 76 ? -0.803 3.502 -2.736 1.00 88.94 76 ALA A O 1
ATOM 617 N N . CYS A 1 77 ? 1.159 3.993 -3.695 1.00 88.88 77 CYS A N 1
ATOM 618 C CA . CYS A 1 77 ? 1.958 3.826 -2.483 1.00 88.88 77 CYS A CA 1
ATOM 619 C C . CYS A 1 77 ? 1.958 5.062 -1.564 1.00 88.88 77 CYS A C 1
ATOM 621 O O . CYS A 1 77 ? 2.581 5.016 -0.499 1.00 88.88 77 CYS A O 1
ATOM 623 N N . GLY A 1 78 ? 1.316 6.166 -1.966 1.00 87.88 78 GLY A N 1
ATOM 624 C CA . GLY A 1 78 ? 1.334 7.438 -1.238 1.00 87.88 78 GLY A CA 1
ATOM 625 C C . GLY A 1 78 ? 2.720 8.094 -1.168 1.00 87.88 78 GLY A C 1
ATOM 626 O O . GLY A 1 78 ? 2.987 8.885 -0.263 1.00 87.88 78 GLY A O 1
ATOM 627 N N . GLN A 1 79 ? 3.624 7.750 -2.087 1.00 87.81 79 GLN A N 1
ATOM 628 C CA . GLN A 1 79 ? 4.985 8.277 -2.133 1.00 87.81 79 GLN A CA 1
ATOM 629 C C . GLN A 1 79 ? 4.992 9.654 -2.808 1.00 87.81 79 GLN A C 1
ATOM 631 O O . GLN A 1 79 ? 4.368 9.852 -3.846 1.00 87.81 79 GLN A O 1
ATOM 636 N N . ARG A 1 80 ? 5.716 10.613 -2.217 1.00 82.50 80 ARG A N 1
ATOM 637 C CA . ARG A 1 80 ? 5.809 12.002 -2.717 1.00 82.50 80 ARG A CA 1
ATOM 638 C C . ARG A 1 80 ? 7.217 12.423 -3.136 1.00 82.50 80 ARG A C 1
ATOM 640 O O . ARG A 1 80 ? 7.377 13.467 -3.750 1.00 82.50 80 ARG A O 1
ATOM 647 N N . SER A 1 81 ? 8.239 11.648 -2.774 1.00 81.25 81 SER A N 1
ATOM 648 C CA . SER A 1 81 ? 9.633 12.000 -3.048 1.00 81.25 81 SER A CA 1
ATOM 649 C C . SER A 1 81 ? 10.068 11.490 -4.415 1.00 81.25 81 SER A C 1
ATOM 651 O O . SER A 1 81 ? 10.042 10.287 -4.671 1.00 81.25 81 SER A O 1
ATOM 653 N N . GLU A 1 82 ? 10.542 12.398 -5.262 1.00 69.56 82 GLU A N 1
ATOM 654 C CA . GLU A 1 82 ? 11.088 12.058 -6.575 1.00 69.56 82 GLU A CA 1
ATOM 655 C C . GLU A 1 82 ? 12.356 11.194 -6.485 1.00 69.56 82 GLU A C 1
ATOM 657 O O . GLU A 1 82 ? 12.535 10.275 -7.281 1.00 69.56 82 GLU A O 1
ATOM 662 N N . LYS A 1 83 ? 13.162 11.376 -5.432 1.00 76.06 83 LYS A N 1
ATOM 663 C CA . LYS A 1 83 ? 14.343 10.542 -5.157 1.00 76.06 83 LYS A CA 1
ATOM 664 C C . LYS A 1 83 ? 13.985 9.064 -4.963 1.00 76.06 83 LYS A C 1
ATOM 666 O O . LYS A 1 83 ? 14.745 8.181 -5.339 1.00 76.06 83 LYS A O 1
ATOM 671 N N . THR A 1 84 ? 12.816 8.775 -4.387 1.00 70.69 84 THR A N 1
ATOM 672 C CA . THR A 1 84 ? 12.313 7.397 -4.262 1.00 70.69 84 THR A CA 1
ATOM 673 C C . THR A 1 84 ? 11.834 6.843 -5.606 1.00 70.69 84 THR A C 1
ATOM 675 O O . THR A 1 84 ? 11.946 5.643 -5.832 1.00 70.69 84 THR A O 1
ATOM 678 N N . ALA A 1 85 ? 11.338 7.697 -6.507 1.00 69.69 85 ALA A N 1
ATOM 679 C CA . ALA A 1 85 ? 10.866 7.284 -7.827 1.00 69.69 85 ALA A CA 1
ATOM 680 C C . ALA A 1 85 ? 12.013 6.895 -8.768 1.00 69.69 85 ALA A C 1
ATOM 682 O O . ALA A 1 85 ? 11.840 6.002 -9.589 1.00 69.69 85 ALA A O 1
ATOM 683 N N . GLU A 1 86 ? 13.175 7.537 -8.651 1.00 76.56 86 GLU A N 1
ATOM 684 C CA . GLU A 1 86 ? 14.315 7.339 -9.552 1.00 76.56 86 GLU A CA 1
ATOM 685 C C . GLU A 1 86 ? 14.774 5.875 -9.629 1.00 76.56 86 GLU A C 1
ATOM 687 O O . GLU A 1 86 ? 14.888 5.323 -10.723 1.00 76.56 86 GLU A O 1
ATOM 692 N N . ALA A 1 87 ? 14.913 5.200 -8.483 1.00 77.75 8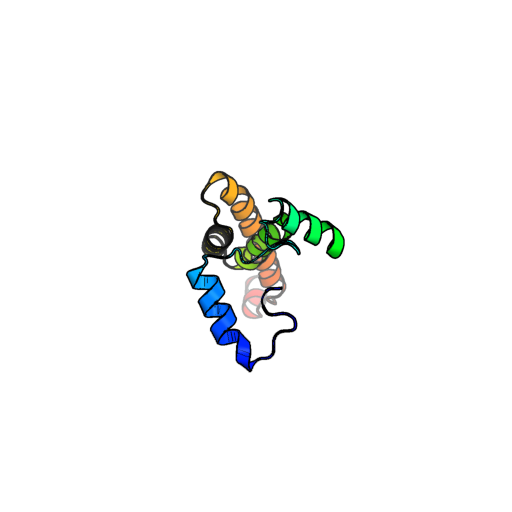7 ALA A N 1
ATOM 693 C CA . ALA A 1 87 ? 15.272 3.780 -8.438 1.00 77.75 87 ALA A CA 1
ATOM 694 C C . ALA A 1 87 ? 14.260 2.891 -9.194 1.00 77.75 87 ALA A C 1
ATOM 696 O O . ALA A 1 87 ? 14.648 1.955 -9.897 1.00 77.75 87 ALA A O 1
ATOM 697 N N . TYR A 1 88 ? 12.965 3.208 -9.097 1.00 79.19 88 TYR A N 1
ATOM 698 C CA . TYR A 1 88 ? 11.908 2.483 -9.805 1.00 79.19 88 TYR A CA 1
ATOM 699 C C . TYR A 1 88 ? 11.833 2.846 -11.291 1.00 79.19 88 TYR A C 1
ATOM 701 O O . TYR A 1 88 ? 11.567 1.966 -12.105 1.00 79.19 88 TYR A O 1
ATOM 709 N N . ARG A 1 89 ? 12.126 4.098 -11.676 1.00 76.88 89 ARG A N 1
ATOM 710 C CA . ARG A 1 89 ? 12.228 4.515 -13.087 1.00 76.88 89 ARG A CA 1
ATOM 711 C C . ARG A 1 89 ? 13.339 3.755 -13.806 1.00 76.88 89 ARG A C 1
ATOM 713 O O . ARG A 1 89 ? 13.094 3.217 -14.881 1.00 76.88 89 ARG A O 1
ATOM 720 N N . THR A 1 90 ? 14.519 3.652 -13.195 1.00 78.31 90 THR A N 1
ATOM 721 C CA . THR A 1 90 ? 15.653 2.902 -13.758 1.00 78.31 90 THR A CA 1
ATOM 722 C C . THR A 1 90 ? 15.301 1.432 -13.963 1.00 78.31 90 THR A C 1
ATOM 724 O O . THR A 1 90 ? 15.518 0.884 -15.042 1.00 78.31 90 THR A O 1
ATOM 727 N N . ARG A 1 91 ? 14.686 0.799 -12.959 1.00 77.19 91 ARG A N 1
ATOM 728 C CA . ARG A 1 91 ? 14.238 -0.596 -13.052 1.00 77.19 91 ARG A CA 1
ATOM 729 C C . ARG A 1 91 ? 13.149 -0.789 -14.112 1.00 77.19 91 ARG A C 1
ATOM 731 O O . ARG A 1 91 ? 13.207 -1.747 -14.878 1.00 77.19 91 ARG A O 1
ATOM 738 N N . ALA A 1 92 ? 12.189 0.132 -14.198 1.00 78.88 92 ALA A N 1
ATOM 739 C CA . ALA A 1 92 ? 11.142 0.089 -15.213 1.00 78.88 92 ALA A CA 1
ATOM 740 C C . ALA A 1 92 ? 11.708 0.201 -16.630 1.00 78.88 92 ALA A C 1
ATOM 742 O O . ALA A 1 92 ? 11.303 -0.544 -17.520 1.00 78.88 92 ALA A O 1
ATOM 743 N N . PHE A 1 93 ? 12.692 1.079 -16.821 1.00 80.75 93 PHE A N 1
ATOM 744 C CA . PHE A 1 93 ? 13.403 1.202 -18.085 1.00 80.75 93 PHE A CA 1
ATOM 745 C C . PHE A 1 93 ? 14.135 -0.095 -18.455 1.00 80.75 93 PHE A C 1
ATOM 747 O O . PHE A 1 93 ? 13.982 -0.581 -19.570 1.00 80.75 93 PHE A O 1
ATOM 754 N N . GLN A 1 94 ? 14.855 -0.710 -1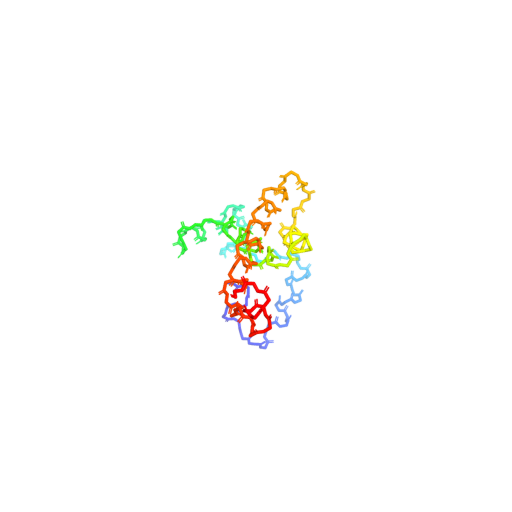7.511 1.00 81.81 94 GLN A N 1
ATOM 755 C CA . GLN A 1 94 ? 15.527 -1.997 -17.735 1.00 81.81 94 GLN A CA 1
ATOM 756 C C . GLN A 1 94 ? 14.545 -3.101 -18.149 1.00 81.81 94 GLN A C 1
ATOM 758 O O . GLN A 1 94 ? 14.805 -3.826 -19.107 1.00 81.81 94 GLN A O 1
ATOM 763 N N . MET A 1 95 ? 13.395 -3.204 -17.475 1.00 78.19 95 MET A N 1
ATOM 764 C CA . MET A 1 95 ? 12.354 -4.170 -17.836 1.00 78.19 95 MET A CA 1
ATOM 765 C C . MET A 1 95 ? 11.786 -3.940 -19.238 1.00 78.19 95 MET A C 1
ATOM 767 O O . MET A 1 95 ? 11.550 -4.902 -19.965 1.00 78.19 95 MET A O 1
ATOM 771 N N . LEU A 1 96 ? 11.556 -2.684 -19.625 1.00 80.44 96 LEU A N 1
ATOM 772 C CA . LEU A 1 96 ? 11.084 -2.356 -20.970 1.00 80.44 96 LEU A CA 1
ATOM 773 C C . LEU A 1 96 ? 12.119 -2.715 -22.037 1.00 80.44 96 LEU A C 1
ATOM 775 O O . LEU A 1 96 ? 11.745 -3.277 -23.061 1.00 80.44 96 LEU A O 1
ATOM 779 N N . SER A 1 97 ? 13.402 -2.449 -21.786 1.00 78.31 97 SER A N 1
ATOM 780 C CA . SER A 1 97 ? 14.488 -2.828 -22.696 1.00 78.31 97 SER A CA 1
ATOM 781 C C . SER A 1 97 ? 14.585 -4.343 -22.878 1.00 78.31 97 SER A C 1
ATOM 783 O O . SER A 1 97 ? 14.725 -4.811 -24.003 1.00 78.31 97 SER A O 1
ATOM 785 N N . ILE A 1 98 ? 14.449 -5.114 -21.793 1.00 80.31 98 ILE A N 1
ATOM 786 C CA . ILE A 1 98 ? 14.425 -6.583 -21.847 1.00 80.31 98 ILE A CA 1
ATOM 787 C C . ILE A 1 98 ? 13.212 -7.074 -22.642 1.00 80.31 98 ILE A C 1
ATOM 789 O O . ILE A 1 98 ? 13.366 -7.887 -23.548 1.00 80.31 98 ILE A O 1
ATOM 793 N N . ASN A 1 99 ? 12.014 -6.555 -22.354 1.00 77.94 99 ASN A N 1
ATOM 794 C CA . ASN A 1 99 ? 10.806 -6.934 -23.090 1.00 77.94 99 ASN A CA 1
ATOM 795 C C . ASN A 1 99 ? 10.916 -6.595 -24.577 1.00 77.94 99 ASN A C 1
ATOM 797 O O . ASN A 1 99 ? 10.512 -7.407 -25.398 1.00 77.94 99 ASN A O 1
ATOM 801 N N . ARG A 1 100 ? 11.484 -5.434 -24.925 1.00 76.50 100 ARG A N 1
ATOM 802 C CA . ARG A 1 100 ? 11.744 -5.065 -26.318 1.00 76.50 100 ARG A CA 1
ATOM 803 C C . ARG A 1 100 ? 12.684 -6.062 -26.983 1.00 76.50 100 ARG A C 1
ATOM 805 O O . ARG A 1 100 ? 12.335 -6.575 -28.031 1.00 76.50 100 ARG A O 1
ATOM 812 N N . GLY A 1 101 ? 13.803 -6.401 -26.343 1.00 75.94 101 GLY A N 1
ATOM 813 C CA . GLY A 1 101 ? 14.711 -7.428 -26.856 1.00 75.94 101 GLY A CA 1
ATOM 814 C C . GLY A 1 101 ? 14.017 -8.779 -27.059 1.00 75.94 101 GLY A C 1
ATOM 815 O O . GLY A 1 101 ? 14.234 -9.427 -28.072 1.00 75.94 101 GLY A O 1
ATOM 816 N N . HIS A 1 102 ? 13.135 -9.192 -26.143 1.00 77.44 102 HIS A N 1
ATOM 817 C CA . HIS A 1 102 ? 12.332 -10.404 -26.328 1.00 77.44 102 HIS A CA 1
ATOM 818 C C . HIS A 1 102 ? 11.355 -10.304 -27.501 1.00 77.44 102 HIS A C 1
ATOM 820 O O . HIS A 1 102 ? 11.258 -11.257 -28.264 1.00 77.44 102 HIS A O 1
ATOM 826 N N . THR A 1 103 ? 10.651 -9.183 -27.662 1.00 74.56 103 THR A N 1
ATOM 827 C CA . THR A 1 103 ? 9.765 -8.960 -28.812 1.00 74.56 103 THR A CA 1
ATOM 828 C C . THR A 1 103 ? 10.549 -8.982 -30.122 1.00 74.56 103 THR A C 1
ATOM 830 O O . THR A 1 103 ? 10.133 -9.663 -31.051 1.00 74.56 103 THR A O 1
ATOM 833 N N . ASP A 1 104 ? 11.699 -8.308 -30.167 1.00 74.62 104 ASP A N 1
ATOM 834 C CA . ASP A 1 104 ? 12.569 -8.240 -31.344 1.00 74.62 104 ASP A CA 1
ATOM 835 C C . ASP A 1 104 ? 13.168 -9.624 -31.683 1.00 74.62 104 ASP A C 1
ATOM 837 O O . ASP A 1 104 ? 13.350 -9.938 -32.850 1.00 74.62 104 ASP A O 1
ATOM 841 N N . MET A 1 105 ? 13.429 -10.486 -30.687 1.00 67.31 105 MET A N 1
ATOM 842 C CA . MET A 1 105 ? 13.881 -11.875 -30.902 1.00 67.31 105 MET A CA 1
ATOM 843 C C . MET A 1 105 ? 12.761 -12.842 -31.321 1.00 67.31 105 MET A C 1
ATOM 845 O O . MET A 1 105 ? 13.048 -13.871 -31.926 1.00 67.31 105 MET A O 1
ATOM 849 N N . ILE A 1 106 ? 11.510 -12.574 -30.929 1.00 66.62 106 ILE A N 1
ATOM 850 C CA . ILE A 1 106 ? 10.339 -13.408 -31.259 1.00 66.62 106 ILE A CA 1
ATOM 851 C C . ILE A 1 106 ? 9.738 -13.007 -32.612 1.00 66.62 106 ILE A C 1
ATOM 853 O O . ILE A 1 106 ? 9.096 -13.833 -33.258 1.00 66.62 106 ILE A O 1
ATOM 857 N N . GLY A 1 107 ? 9.943 -11.763 -33.051 1.00 60.47 107 GLY A N 1
ATOM 858 C CA . GLY A 1 107 ? 9.689 -11.366 -34.430 1.00 60.47 107 GLY A CA 1
ATOM 859 C C . GLY A 1 107 ? 10.622 -12.144 -35.350 1.00 60.47 107 GLY A C 1
ATOM 860 O O . GLY A 1 107 ? 11.806 -11.836 -35.433 1.00 60.47 107 GLY A O 1
ATOM 861 N N . GLU A 1 108 ? 10.108 -13.190 -35.996 1.00 64.31 108 GLU A N 1
ATOM 862 C CA . GLU A 1 108 ? 10.816 -13.867 -37.082 1.00 64.31 108 GLU A CA 1
ATOM 863 C C . GLU A 1 108 ? 11.261 -12.817 -38.110 1.00 64.31 108 GLU A C 1
ATOM 865 O O . GLU A 1 108 ? 10.488 -11.905 -38.417 1.00 64.31 108 GLU A O 1
ATOM 870 N N . ILE A 1 109 ? 12.493 -12.939 -38.630 1.00 63.12 109 ILE A N 1
ATOM 871 C CA . ILE A 1 109 ? 12.947 -12.149 -39.783 1.00 63.12 109 ILE A CA 1
ATOM 872 C C . ILE A 1 109 ? 11.870 -12.296 -40.851 1.00 63.12 109 ILE A C 1
ATOM 874 O O . ILE A 1 109 ? 11.596 -13.410 -41.308 1.00 63.12 109 ILE A O 1
ATOM 878 N N . THR A 1 110 ? 11.228 -11.191 -41.214 1.00 72.06 110 THR A N 1
ATOM 879 C CA . THR A 1 110 ? 10.211 -11.241 -42.258 1.00 72.06 110 THR A CA 1
ATOM 880 C C . THR A 1 110 ? 10.878 -11.671 -43.562 1.00 72.06 110 THR A C 1
ATOM 882 O O . THR A 1 110 ? 12.051 -11.383 -43.799 1.00 72.06 110 THR A O 1
ATOM 885 N N . GLN A 1 111 ? 10.157 -12.380 -44.430 1.00 62.69 111 GLN A N 1
ATOM 886 C CA . GLN A 1 111 ? 10.732 -12.833 -45.700 1.00 62.69 111 GLN A CA 1
ATOM 887 C C . GLN A 1 111 ? 11.276 -11.659 -46.543 1.00 62.69 111 GLN A C 1
ATOM 889 O O . GLN A 1 111 ? 12.287 -11.803 -47.224 1.00 62.69 111 GLN A O 1
ATOM 894 N N . GLU A 1 112 ? 10.671 -10.479 -46.402 1.00 72.81 112 GLU A N 1
ATOM 895 C CA . GLU A 1 112 ? 11.116 -9.218 -47.007 1.00 72.81 112 GLU A CA 1
ATOM 896 C C . GLU A 1 112 ? 12.459 -8.720 -46.439 1.00 72.81 112 GLU A C 1
ATOM 898 O O . GLU A 1 112 ? 13.305 -8.233 -47.186 1.00 72.81 112 GLU A O 1
ATOM 903 N N . GLU A 1 113 ? 12.697 -8.868 -45.133 1.00 68.19 113 GLU A N 1
ATOM 904 C CA . GLU A 1 113 ? 13.984 -8.542 -44.503 1.00 68.19 113 GLU A CA 1
ATOM 905 C C . GLU A 1 113 ? 15.066 -9.572 -44.847 1.00 68.19 113 GLU A C 1
ATOM 907 O O . GLU A 1 113 ? 16.230 -9.206 -45.005 1.00 68.19 113 GLU A O 1
ATOM 912 N N . TRP A 1 114 ? 14.704 -10.847 -45.015 1.00 69.31 114 TRP A N 1
ATOM 913 C CA . TRP A 1 114 ? 15.652 -11.875 -45.446 1.00 69.31 114 TRP A CA 1
ATOM 914 C C . TRP A 1 114 ? 16.199 -11.579 -46.847 1.00 69.31 114 TRP A C 1
ATOM 916 O O . TRP A 1 114 ? 17.411 -11.535 -47.019 1.00 69.31 114 TRP A O 1
ATOM 926 N N .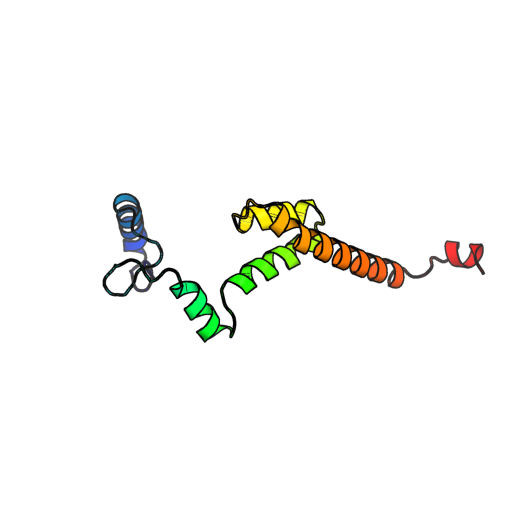 GLU A 1 115 ? 15.322 -11.300 -47.816 1.00 73.88 115 GLU A N 1
ATOM 927 C CA . GLU A 1 115 ? 15.704 -10.990 -49.205 1.00 73.88 115 GLU A CA 1
ATOM 928 C C . GLU A 1 115 ? 16.494 -9.675 -49.350 1.00 73.88 115 GLU A C 1
ATOM 930 O O . GLU A 1 115 ? 17.214 -9.484 -50.330 1.00 73.88 115 GLU 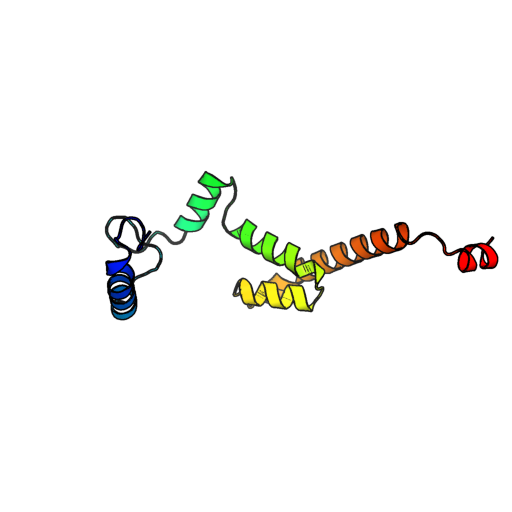A O 1
ATOM 935 N N . ALA A 1 116 ? 16.363 -8.748 -48.397 1.00 75.88 116 ALA A N 1
ATOM 936 C CA . ALA A 1 116 ? 17.066 -7.466 -48.424 1.00 75.88 116 ALA A CA 1
ATOM 937 C C . ALA A 1 116 ? 18.479 -7.521 -47.815 1.00 75.88 116 ALA A C 1
ATOM 939 O O . ALA A 1 116 ? 19.330 -6.707 -48.185 1.00 75.88 116 ALA A O 1
ATOM 940 N N . PHE A 1 117 ? 18.725 -8.429 -46.864 1.00 71.50 117 PHE A N 1
ATOM 941 C CA . PHE A 1 117 ? 19.964 -8.463 -46.076 1.00 71.50 117 PHE A CA 1
ATOM 942 C C . PHE A 1 117 ? 20.831 -9.718 -46.283 1.00 71.50 117 PHE A C 1
ATOM 944 O O . PHE A 1 117 ? 21.993 -9.693 -45.863 1.00 71.50 117 PHE A O 1
ATOM 951 N N . PHE A 1 118 ? 20.319 -10.770 -46.931 1.00 61.09 118 PHE A N 1
ATOM 952 C CA . PHE A 1 118 ? 21.043 -12.003 -47.276 1.00 61.09 118 PHE A CA 1
ATOM 953 C C . PHE A 1 118 ? 20.837 -12.384 -48.745 1.00 61.09 118 PHE A C 1
ATOM 955 O O . PHE A 1 118 ? 21.799 -12.939 -49.326 1.00 61.09 118 PHE A O 1
#